Protein AF-A0A7C2AZR6-F1 (afdb_monomer)

Nearest PDB structures (foldseek):
  7fby-assembly1_A  TM=7.002E-01  e=3.614E-04  Pyrococcus horikoshii OT3
  2dbb-assembly1_B  TM=7.006E-01  e=4.368E-04  Pyrococcus horikoshii OT3
  2zbc-assembly1_C-2  TM=7.264E-01  e=8.751E-04  Sulfurisphaera tokodaii str. 7
  4un1-assembly2_C  TM=6.306E-01  e=8.503E-03  Desulfovibrio desulfuricans
  4rbt-assembly2_C  TM=4.316E-01  e=1.878E-01  Salmonella enterica subsp. enterica serovar Typhimurium str. LT2

pLDDT: mean 79.09, std 17.34, range [33.78, 96.88]

Foldseek 3Di:
DDPVVVVPPDDDPFDKDKFKKFWAFDPPCLVVLVVVLVPDPQFDDWDADDDPTGIITIGIATPPVCRVVRVLVSLLVSLVRHGTQWMDTPSDPDTDRNVVSVVVVVVVVVVVVVVPPD

Structure (mmCIF, N/CA/C/O backbone):
data_AF-A0A7C2AZR6-F1
#
_entry.id   AF-A0A7C2AZR6-F1
#
loop_
_atom_site.group_PDB
_atom_site.id
_atom_site.type_symbol
_atom_site.label_atom_id
_atom_site.label_alt_id
_atom_site.label_comp_id
_atom_site.label_asym_id
_atom_site.label_entity_id
_atom_site.label_seq_id
_atom_site.pdbx_PDB_ins_code
_atom_site.Cartn_x
_atom_site.Cartn_y
_atom_site.Cartn_z
_atom_site.occupancy
_atom_site.B_iso_or_equiv
_atom_site.auth_seq_id
_atom_site.auth_comp_id
_atom_site.auth_asym_id
_atom_site.auth_atom_id
_atom_site.pdbx_PDB_model_num
ATOM 1 N N . MET A 1 1 ? -4.469 -19.325 8.743 1.00 41.66 1 MET A N 1
ATOM 2 C CA . MET A 1 1 ? -5.547 -18.517 9.360 1.00 41.66 1 MET A CA 1
ATOM 3 C C . MET A 1 1 ? -4.968 -17.140 9.664 1.00 41.66 1 MET A C 1
ATOM 5 O O . MET A 1 1 ? -4.109 -17.041 10.533 1.00 41.66 1 MET A O 1
ATOM 9 N N . SER A 1 2 ? -5.316 -16.135 8.857 1.00 48.06 2 SER A N 1
ATOM 10 C CA . SER A 1 2 ? -4.663 -14.815 8.829 1.00 48.06 2 SER A CA 1
ATOM 11 C C . SER A 1 2 ? -4.957 -13.980 10.088 1.00 48.06 2 SER A C 1
ATOM 13 O O . SER A 1 2 ? -6.015 -14.131 10.706 1.00 48.06 2 SER A O 1
ATOM 15 N N . LEU A 1 3 ? -4.028 -13.102 10.482 1.00 49.47 3 LEU A N 1
ATOM 16 C CA . LEU A 1 3 ? -4.177 -12.195 11.628 1.00 49.47 3 LEU A CA 1
ATOM 17 C C . LEU A 1 3 ? -5.422 -11.297 11.486 1.00 49.47 3 LEU A C 1
ATOM 19 O O . LEU A 1 3 ? -6.113 -11.068 12.478 1.00 49.47 3 LEU A O 1
ATOM 23 N N . PHE A 1 4 ? -5.768 -10.900 10.252 1.00 51.44 4 PHE A N 1
ATOM 24 C CA . PHE A 1 4 ? -7.011 -10.190 9.934 1.00 51.44 4 PHE A CA 1
ATOM 25 C C . PHE A 1 4 ? -8.209 -11.000 10.431 1.00 51.44 4 PHE A C 1
ATOM 27 O O . PHE A 1 4 ? -8.944 -10.544 11.297 1.00 51.44 4 PHE A O 1
ATOM 34 N N . SER A 1 5 ? -8.343 -12.263 10.016 1.00 51.69 5 SER A N 1
ATOM 35 C CA . SER A 1 5 ? -9.469 -13.122 10.424 1.00 51.69 5 SER A CA 1
ATOM 36 C C . SER A 1 5 ? -9.612 -13.319 11.945 1.00 51.69 5 SER A C 1
ATOM 38 O O . SER A 1 5 ? -10.720 -13.552 12.433 1.00 51.69 5 SER A O 1
ATOM 40 N N . LYS A 1 6 ? -8.519 -13.193 12.715 1.00 56.19 6 LYS A N 1
ATOM 41 C CA . LYS A 1 6 ? -8.549 -13.243 14.187 1.00 56.19 6 LYS A CA 1
ATOM 42 C C . LYS A 1 6 ? -9.067 -11.945 14.813 1.00 56.19 6 LYS A C 1
ATOM 44 O O . LYS A 1 6 ? -9.772 -12.024 15.814 1.00 56.19 6 LYS A O 1
ATOM 49 N N . LEU A 1 7 ? -8.782 -10.784 14.220 1.00 54.59 7 LEU A N 1
ATOM 50 C CA . LEU A 1 7 ? -9.263 -9.483 14.707 1.00 54.59 7 LEU A CA 1
ATOM 51 C C . LEU A 1 7 ? -10.791 -9.324 14.573 1.00 54.59 7 LEU A C 1
ATOM 53 O O . LEU A 1 7 ? -11.400 -8.592 15.352 1.00 54.59 7 LEU A O 1
ATOM 57 N N . PHE A 1 8 ? -11.427 -10.046 13.642 1.00 53.34 8 PHE A N 1
ATOM 58 C CA . PHE A 1 8 ? -12.861 -9.907 13.336 1.00 53.34 8 PHE A CA 1
ATOM 59 C C . PHE A 1 8 ? -13.776 -10.974 13.960 1.00 53.34 8 PHE A C 1
ATOM 61 O O . PHE A 1 8 ? -14.997 -10.896 13.808 1.00 53.34 8 PHE A O 1
ATOM 68 N N . LYS A 1 9 ? -13.242 -11.966 14.688 1.00 44.81 9 LYS A N 1
ATOM 69 C CA . LYS A 1 9 ? -14.072 -12.988 15.349 1.00 44.81 9 LYS A CA 1
ATOM 70 C C . LYS A 1 9 ? -14.661 -12.445 16.660 1.00 44.81 9 LYS A C 1
ATOM 72 O O . LYS A 1 9 ? -13.995 -12.433 17.688 1.00 44.81 9 LYS A O 1
ATOM 77 N N . GLY A 1 10 ? -15.935 -12.041 16.630 1.00 50.03 10 GLY A N 1
ATOM 78 C CA . GLY A 1 10 ? -16.775 -11.932 17.835 1.00 50.03 10 GLY A CA 1
ATOM 79 C C . GLY A 1 10 ? -17.156 -10.532 18.334 1.00 50.03 10 GLY A C 1
ATOM 80 O O . GLY A 1 10 ? -17.758 -10.436 19.401 1.00 50.03 10 GLY A O 1
ATOM 81 N N . LYS A 1 11 ? -16.873 -9.442 17.609 1.00 49.59 11 LYS A N 1
ATOM 82 C CA . LYS A 1 11 ? -17.310 -8.089 18.016 1.00 49.59 11 LYS A CA 1
ATOM 83 C C . LYS A 1 11 ? -18.559 -7.626 17.252 1.00 49.59 11 LYS A C 1
ATOM 85 O O . LYS A 1 11 ? -18.682 -7.871 16.054 1.00 49.59 11 LYS A O 1
ATOM 90 N N . LYS A 1 12 ? -19.471 -6.942 17.972 1.00 53.56 12 LYS A N 1
ATOM 91 C CA . LYS A 1 12 ? -20.572 -6.095 17.449 1.00 53.56 12 LYS A CA 1
ATOM 92 C C . LYS A 1 12 ? -20.168 -5.477 16.112 1.00 53.56 12 LYS A C 1
ATOM 94 O O . LYS A 1 12 ? -19.058 -4.959 16.074 1.00 53.56 12 LYS A O 1
ATOM 99 N N . ARG A 1 13 ? -21.056 -5.506 15.095 1.00 55.09 13 ARG A N 1
ATOM 100 C CA . ARG A 1 13 ? -20.866 -4.947 13.732 1.00 55.09 13 ARG A CA 1
ATOM 101 C C . ARG A 1 13 ? -19.770 -3.881 13.728 1.00 55.09 13 ARG A C 1
ATOM 103 O O . ARG A 1 13 ? -20.038 -2.720 14.041 1.00 55.09 13 ARG A O 1
ATOM 110 N N . LEU A 1 14 ? -18.538 -4.316 13.457 1.00 64.19 14 LEU A N 1
ATOM 111 C CA . LEU A 1 14 ? -17.398 -3.420 13.414 1.00 64.19 14 LEU A CA 1
ATOM 112 C C . LEU A 1 14 ? -17.698 -2.461 12.268 1.00 64.19 14 LEU A C 1
ATOM 114 O O . LEU A 1 14 ? -17.965 -2.907 11.151 1.00 64.19 14 LEU A O 1
ATOM 118 N N . LYS A 1 15 ? -17.753 -1.159 12.547 1.00 79.19 15 LYS A N 1
ATOM 119 C CA . LYS A 1 15 ? -17.873 -0.189 11.463 1.00 79.19 15 LYS A CA 1
ATOM 120 C C . LYS A 1 15 ? -16.570 -0.264 10.674 1.00 79.19 15 LYS A C 1
ATOM 122 O O . LYS A 1 15 ? -15.495 -0.270 11.264 1.00 79.19 15 LYS A O 1
ATOM 127 N N . ILE A 1 16 ? -16.677 -0.385 9.361 1.00 82.25 16 ILE A N 1
ATOM 128 C CA . ILE A 1 16 ? -15.538 -0.456 8.450 1.00 82.25 16 ILE A CA 1
ATOM 129 C C . ILE A 1 16 ? -15.614 0.779 7.565 1.00 82.25 16 ILE A C 1
ATOM 131 O O . ILE A 1 16 ? -16.707 1.177 7.153 1.00 82.25 16 ILE A O 1
ATOM 135 N N . LYS A 1 17 ? -14.463 1.382 7.282 1.00 84.50 17 LYS A N 1
ATOM 136 C CA . LYS A 1 17 ? -14.337 2.446 6.288 1.00 84.50 17 LYS A CA 1
ATOM 137 C C . LYS A 1 17 ? -13.372 1.997 5.199 1.00 84.50 17 LYS A C 1
ATOM 139 O O . LYS A 1 17 ? -12.367 1.348 5.482 1.00 84.50 17 LYS A O 1
ATOM 144 N N . ALA A 1 18 ? -13.711 2.349 3.965 1.00 88.25 18 ALA A N 1
ATOM 145 C CA . ALA A 1 18 ? -12.842 2.175 2.818 1.00 88.25 18 ALA A CA 1
ATOM 146 C C . ALA A 1 18 ? -11.801 3.302 2.785 1.00 88.25 18 ALA A C 1
ATOM 148 O O . ALA A 1 18 ? -12.169 4.480 2.817 1.00 88.25 18 ALA A O 1
ATOM 149 N N . PHE A 1 19 ? -10.525 2.940 2.706 1.00 90.31 19 PHE A N 1
ATOM 150 C CA . PHE A 1 19 ? -9.409 3.871 2.574 1.00 90.31 19 PHE A CA 1
ATOM 151 C C . PHE A 1 19 ? -8.732 3.683 1.210 1.00 90.31 19 PHE A C 1
ATOM 153 O O . PHE A 1 19 ? -8.418 2.544 0.851 1.00 90.31 19 PHE A O 1
ATOM 160 N N . PRO A 1 20 ?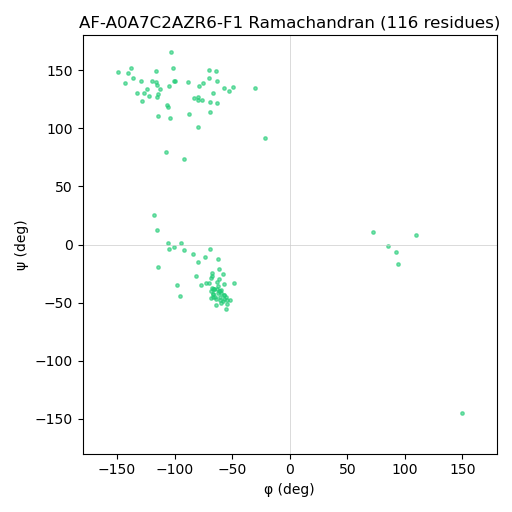 -8.522 4.762 0.436 1.00 92.62 20 PRO A N 1
ATOM 161 C CA . PRO A 1 20 ? -7.793 4.695 -0.820 1.00 92.62 20 PRO A CA 1
ATOM 162 C C . PRO A 1 20 ? -6.275 4.654 -0.579 1.00 92.62 20 PRO A C 1
ATOM 164 O O . PRO A 1 20 ? -5.732 5.424 0.223 1.00 92.62 20 PRO A O 1
ATOM 167 N N . ILE A 1 21 ? -5.582 3.781 -1.309 1.00 93.75 21 ILE A N 1
ATOM 168 C CA . ILE A 1 21 ? -4.117 3.689 -1.335 1.00 93.75 21 ILE A CA 1
ATOM 169 C C . ILE A 1 21 ? -3.650 3.714 -2.789 1.00 93.75 21 ILE A C 1
ATOM 171 O O . ILE A 1 21 ? -4.051 2.863 -3.577 1.00 93.75 21 ILE A O 1
ATOM 175 N N . LEU A 1 22 ? -2.788 4.663 -3.143 1.00 95.00 22 LEU A N 1
ATOM 176 C CA . LEU A 1 22 ? -2.126 4.721 -4.442 1.00 95.00 22 LEU A CA 1
ATOM 177 C C . LEU A 1 22 ? -0.823 3.924 -4.416 1.00 95.00 22 LEU A C 1
ATOM 179 O O . LEU A 1 22 ? -0.069 3.965 -3.438 1.00 95.00 22 LEU A O 1
ATOM 183 N N . ILE A 1 23 ? -0.562 3.212 -5.509 1.00 95.38 23 ILE A N 1
ATOM 184 C CA . ILE A 1 23 ? 0.624 2.375 -5.675 1.00 95.38 23 ILE A CA 1
ATOM 185 C C . ILE A 1 23 ? 1.337 2.745 -6.957 1.00 95.38 23 ILE A C 1
ATOM 187 O O . ILE A 1 23 ? 0.737 2.809 -8.034 1.00 95.38 23 ILE A O 1
ATOM 191 N N . LYS A 1 24 ? 2.643 2.956 -6.816 1.00 96.06 24 LYS A N 1
ATOM 192 C CA . LYS A 1 24 ? 3.581 2.953 -7.924 1.00 96.06 24 LYS A CA 1
ATOM 193 C C . LYS A 1 24 ? 4.363 1.655 -7.888 1.00 96.06 24 LYS A C 1
ATOM 195 O O . LYS A 1 24 ? 4.821 1.213 -6.831 1.00 96.06 24 LYS A O 1
ATOM 200 N N . THR A 1 25 ? 4.533 1.068 -9.052 1.00 96.81 25 THR A N 1
ATOM 201 C CA . THR A 1 25 ? 5.316 -0.131 -9.280 1.00 96.81 25 THR A CA 1
ATOM 202 C C . THR A 1 25 ? 6.660 0.196 -9.913 1.00 96.81 25 THR A C 1
ATOM 204 O O . THR A 1 25 ? 6.944 1.316 -10.346 1.00 96.81 25 THR A O 1
ATOM 207 N N . ILE A 1 26 ? 7.549 -0.782 -9.881 1.00 95.56 26 ILE A N 1
ATOM 208 C CA . ILE A 1 26 ? 8.747 -0.823 -10.702 1.00 95.56 26 ILE A CA 1
ATOM 209 C C . ILE A 1 26 ? 8.286 -1.206 -12.118 1.00 95.56 26 ILE A C 1
ATOM 211 O O . ILE A 1 26 ? 7.440 -2.098 -12.233 1.00 95.56 26 ILE A O 1
ATOM 215 N N . PRO A 1 27 ? 8.829 -0.593 -13.185 1.00 94.38 27 PRO A N 1
ATOM 216 C CA . PRO A 1 27 ? 8.452 -0.947 -14.551 1.00 94.38 27 PRO A CA 1
ATOM 217 C C . PRO A 1 27 ? 8.496 -2.461 -14.794 1.00 94.38 27 PRO A C 1
ATOM 219 O O . PRO A 1 27 ? 9.459 -3.120 -14.389 1.00 94.38 27 PRO A O 1
ATOM 222 N N . HIS A 1 28 ? 7.471 -2.994 -15.463 1.00 95.62 28 HIS A N 1
ATOM 223 C CA . HIS A 1 28 ? 7.310 -4.420 -15.795 1.00 95.62 28 HIS A CA 1
ATOM 224 C C . HIS A 1 28 ? 6.968 -5.347 -14.617 1.00 95.62 28 HIS A C 1
ATOM 226 O O . HIS A 1 28 ? 7.007 -6.571 -14.767 1.00 95.62 28 HIS A O 1
ATOM 232 N N . SER A 1 29 ? 6.633 -4.803 -13.444 1.00 96.88 29 SER A N 1
ATOM 233 C CA . SER A 1 29 ? 6.185 -5.593 -12.286 1.00 96.88 29 SER A CA 1
ATOM 234 C C . SER A 1 29 ? 4.682 -5.497 -12.009 1.00 96.88 29 SER A C 1
ATOM 236 O O . SER A 1 29 ? 4.191 -6.145 -11.086 1.00 96.88 29 SER A O 1
ATOM 238 N N . GLU A 1 30 ? 3.937 -4.753 -12.828 1.00 96.12 30 GLU A N 1
ATOM 239 C CA . GLU A 1 30 ? 2.525 -4.405 -12.643 1.00 96.12 30 GLU A CA 1
ATOM 240 C C . GLU A 1 30 ? 1.659 -5.653 -12.452 1.00 96.12 30 GLU A C 1
ATOM 242 O O . GLU A 1 30 ? 0.872 -5.734 -11.511 1.00 96.12 30 GLU A O 1
ATOM 247 N N . TRP A 1 31 ? 1.841 -6.659 -13.312 1.00 95.56 31 TRP A N 1
ATOM 248 C CA . TRP A 1 31 ? 1.056 -7.894 -13.263 1.00 95.56 31 TRP A CA 1
ATO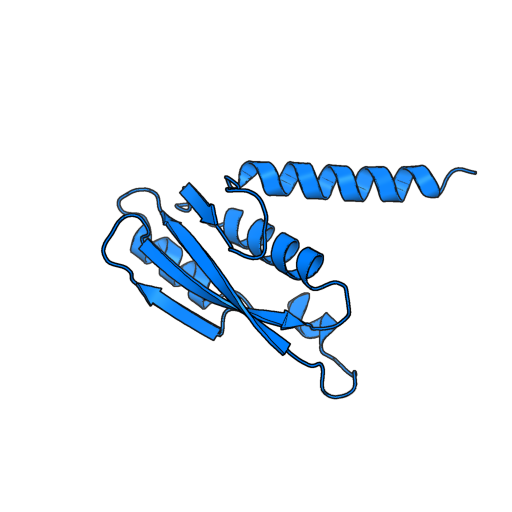M 249 C C . TRP A 1 31 ? 1.341 -8.724 -12.006 1.00 95.56 31 TRP A C 1
ATOM 25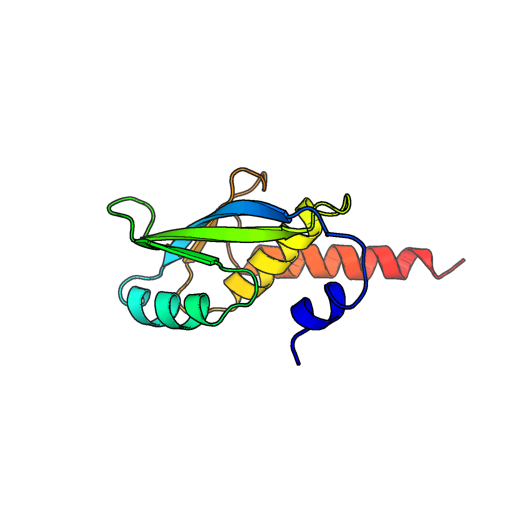1 O O . TRP A 1 31 ? 0.414 -9.222 -11.367 1.00 95.56 31 TRP A O 1
ATOM 261 N N . TYR A 1 32 ? 2.616 -8.838 -11.621 1.00 96.62 32 TYR A N 1
ATOM 262 C CA . TYR A 1 32 ? 3.007 -9.542 -10.398 1.00 96.62 32 TYR A CA 1
ATOM 263 C C . TYR A 1 32 ? 2.445 -8.834 -9.160 1.00 96.62 32 TYR A C 1
ATOM 265 O O . TYR A 1 32 ? 1.826 -9.469 -8.310 1.00 96.62 32 TYR A O 1
ATOM 273 N N . VAL A 1 33 ? 2.596 -7.509 -9.095 1.00 96.75 33 VAL A N 1
ATOM 274 C CA . VAL A 1 33 ? 2.074 -6.690 -7.998 1.00 96.75 33 VAL A CA 1
ATOM 275 C C . VAL A 1 33 ? 0.550 -6.802 -7.910 1.00 96.75 33 VAL A C 1
ATOM 277 O O . VAL A 1 33 ? 0.029 -7.023 -6.820 1.00 96.75 33 VAL A O 1
ATOM 280 N N . TRP A 1 34 ? -0.167 -6.719 -9.035 1.00 96.12 34 TRP A N 1
ATOM 281 C CA . TRP A 1 34 ? -1.619 -6.915 -9.077 1.00 96.12 34 TRP A CA 1
ATOM 282 C C . TRP A 1 34 ? -2.019 -8.259 -8.465 1.00 96.12 34 TRP A C 1
ATOM 284 O O . TRP A 1 34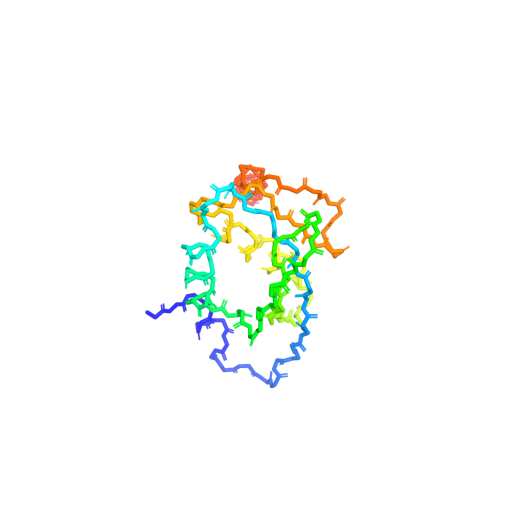 ? -2.870 -8.305 -7.577 1.00 96.12 34 TRP A O 1
ATOM 294 N N . HIS A 1 35 ? -1.385 -9.345 -8.915 1.00 95.50 35 HIS A N 1
ATOM 295 C CA . HIS A 1 35 ? -1.677 -10.693 -8.437 1.00 95.50 35 HIS A CA 1
ATOM 296 C C . HIS A 1 35 ? -1.486 -10.810 -6.918 1.00 95.50 35 HIS A C 1
ATOM 298 O O . HIS A 1 35 ? -2.396 -11.250 -6.217 1.00 95.50 35 HIS A O 1
ATOM 304 N N . GLU A 1 36 ? -0.356 -10.340 -6.388 1.00 96.31 36 GLU A N 1
ATOM 305 C CA . GLU A 1 36 ? -0.083 -10.384 -4.947 1.00 96.31 36 GLU A CA 1
ATOM 306 C C . GLU A 1 36 ? -1.099 -9.559 -4.140 1.00 96.31 36 GLU A C 1
ATOM 308 O O . GLU A 1 36 ? -1.600 -10.021 -3.114 1.00 96.31 36 GLU A O 1
ATOM 313 N N . ILE A 1 37 ? -1.466 -8.365 -4.618 1.00 94.94 37 ILE A N 1
ATOM 314 C CA . ILE A 1 37 ? -2.432 -7.500 -3.929 1.00 94.94 37 ILE A CA 1
ATOM 315 C C . ILE A 1 37 ? -3.830 -8.127 -3.908 1.00 94.94 37 ILE A C 1
ATOM 317 O O . ILE A 1 37 ? -4.513 -8.034 -2.888 1.00 94.94 37 ILE A O 1
ATOM 321 N N . THR A 1 38 ? -4.266 -8.794 -4.984 1.00 92.56 38 THR A N 1
ATOM 322 C CA . THR A 1 38 ? -5.585 -9.464 -5.002 1.00 92.56 38 THR A CA 1
ATOM 323 C C . THR A 1 38 ? -5.723 -10.563 -3.948 1.00 92.56 38 THR A C 1
ATOM 325 O O . THR A 1 38 ? -6.841 -10.908 -3.572 1.00 92.56 38 THR A O 1
ATOM 328 N N . MET A 1 39 ? -4.604 -11.091 -3.446 1.00 90.94 39 MET A N 1
ATOM 329 C CA . MET A 1 39 ? -4.577 -12.104 -2.390 1.00 90.94 39 MET A CA 1
ATOM 330 C C . MET A 1 39 ? -4.480 -11.513 -0.976 1.00 90.94 39 MET A C 1
ATOM 332 O O . MET A 1 39 ? -4.519 -12.263 0.001 1.00 90.94 39 MET A O 1
ATOM 336 N N . MET A 1 40 ? -4.343 -10.190 -0.832 1.00 90.62 40 MET A N 1
ATOM 337 C CA . MET A 1 40 ? -4.240 -9.544 0.475 1.00 90.62 40 MET A CA 1
ATOM 338 C C . MET A 1 40 ? -5.609 -9.384 1.141 1.00 90.62 40 MET A C 1
ATOM 340 O O . MET A 1 40 ? -6.504 -8.710 0.627 1.00 90.62 40 MET A O 1
ATOM 344 N N . ASP A 1 41 ? -5.735 -9.915 2.358 1.00 87.75 41 ASP A N 1
ATOM 345 C CA . ASP A 1 41 ? -6.894 -9.654 3.211 1.00 87.75 41 ASP A CA 1
ATOM 346 C C . ASP A 1 41 ? -7.075 -8.147 3.445 1.00 87.75 41 ASP A C 1
ATOM 348 O O . ASP A 1 41 ? -6.133 -7.428 3.777 1.00 87.75 41 ASP A O 1
ATOM 352 N N . GLY A 1 42 ? -8.314 -7.675 3.318 1.00 86.12 42 GLY A N 1
ATOM 353 C CA . GLY A 1 42 ? -8.665 -6.271 3.524 1.00 86.12 42 GLY A CA 1
ATOM 354 C C . GLY A 1 42 ? -8.674 -5.436 2.244 1.00 86.12 42 GLY A C 1
ATOM 355 O O . GLY A 1 42 ? -9.328 -4.395 2.243 1.00 86.12 42 GLY A O 1
ATOM 356 N N . VAL A 1 43 ? -8.065 -5.894 1.145 1.00 92.25 43 VAL A N 1
ATOM 357 C CA . VAL A 1 43 ? -8.288 -5.303 -0.185 1.00 92.25 43 VAL A CA 1
ATOM 358 C C . VAL A 1 43 ? -9.638 -5.779 -0.700 1.00 92.25 43 VAL A C 1
ATOM 360 O O . VAL A 1 43 ? -9.879 -6.981 -0.771 1.00 92.25 43 VAL A O 1
ATOM 363 N N . TYR A 1 44 ? -10.528 -4.856 -1.061 1.00 87.44 44 TYR A N 1
ATOM 364 C CA . TYR A 1 44 ? -11.816 -5.236 -1.653 1.00 87.44 44 TYR A CA 1
ATOM 365 C C . TYR A 1 44 ? -11.984 -4.781 -3.101 1.00 87.44 44 TYR A C 1
ATOM 367 O O . TYR A 1 44 ? -12.830 -5.332 -3.793 1.00 87.44 44 TYR A O 1
ATOM 375 N N . ASN A 1 45 ? -11.202 -3.799 -3.562 1.00 92.94 45 ASN A N 1
ATOM 376 C CA . ASN A 1 45 ? -11.159 -3.390 -4.964 1.00 92.94 45 ASN A CA 1
ATOM 377 C C . ASN A 1 45 ? -9.770 -2.868 -5.340 1.00 92.94 45 ASN A C 1
ATOM 379 O O . ASN A 1 45 ? -9.083 -2.253 -4.522 1.00 92.94 45 ASN A O 1
ATOM 383 N N . ILE A 1 46 ? -9.405 -3.082 -6.602 1.00 95.00 46 ILE A N 1
ATOM 384 C CA . ILE A 1 46 ? -8.174 -2.605 -7.232 1.00 95.00 46 ILE A CA 1
ATOM 385 C C . ILE A 1 46 ? -8.571 -1.998 -8.571 1.00 95.00 46 ILE A C 1
ATOM 387 O O . ILE A 1 46 ? -9.276 -2.644 -9.348 1.00 95.00 46 ILE A O 1
ATOM 391 N N . TYR A 1 47 ? -8.112 -0.784 -8.853 1.00 95.00 47 TYR A N 1
ATOM 392 C CA . TYR A 1 47 ? -8.322 -0.148 -10.148 1.00 95.00 47 TYR A CA 1
ATOM 393 C C . TYR A 1 47 ? -6.973 0.219 -10.770 1.00 95.00 47 TYR A C 1
ATOM 395 O O . TYR A 1 47 ? -6.169 0.877 -10.102 1.00 95.00 47 TYR A O 1
ATOM 403 N N . PRO A 1 48 ? -6.711 -0.184 -12.025 1.00 95.50 48 PRO A N 1
ATOM 404 C CA . PRO A 1 48 ? -5.554 0.295 -12.761 1.00 95.50 48 PRO A CA 1
ATOM 405 C C . PRO A 1 48 ? -5.745 1.768 -13.115 1.00 95.50 48 PRO A C 1
ATOM 407 O O . PRO A 1 48 ? -6.854 2.211 -13.423 1.00 95.50 48 PRO A O 1
ATOM 410 N N . LEU A 1 49 ? -4.657 2.524 -13.069 1.00 94.75 49 LEU A N 1
ATOM 411 C CA . LEU A 1 49 ? -4.632 3.940 -13.399 1.00 94.75 49 LEU A CA 1
ATOM 412 C C . LEU A 1 49 ? -3.754 4.179 -14.628 1.00 94.75 49 LEU A C 1
ATOM 414 O O . LEU A 1 49 ? -2.788 3.466 -14.880 1.00 94.75 49 LEU A O 1
ATOM 418 N N . LEU A 1 50 ? -4.109 5.208 -15.397 1.00 88.69 50 LEU A N 1
ATOM 419 C CA . LEU A 1 50 ? -3.272 5.743 -16.465 1.00 8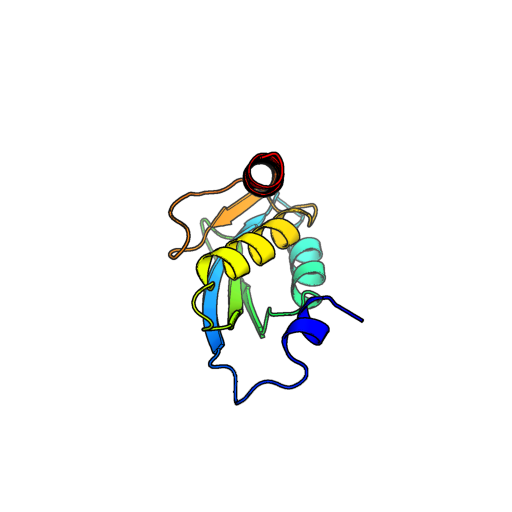8.69 50 LEU A CA 1
ATOM 420 C C . LEU A 1 50 ? -2.660 7.047 -15.954 1.00 88.69 50 LEU A C 1
ATOM 422 O O . LEU A 1 50 ? -3.376 8.035 -15.792 1.00 88.69 50 LEU A O 1
ATOM 426 N N . GLY A 1 51 ? -1.357 7.060 -15.675 1.00 89.44 51 GLY A N 1
ATOM 427 C CA . GLY A 1 51 ? -0.662 8.279 -15.268 1.00 89.44 51 GLY A CA 1
ATOM 428 C C . GLY A 1 51 ? 0.519 8.034 -14.340 1.00 89.44 51 GLY A C 1
ATOM 429 O O . GLY A 1 51 ? 1.252 7.058 -14.476 1.00 89.44 51 GLY A O 1
ATOM 430 N N . GLU A 1 52 ? 0.717 8.968 -13.408 1.00 92.00 52 GLU A N 1
ATOM 431 C CA . GLU A 1 52 ? 1.817 8.912 -12.445 1.00 92.00 52 GLU A CA 1
ATOM 432 C C . GLU A 1 52 ? 1.755 7.646 -11.592 1.00 92.00 52 GLU A C 1
ATOM 434 O O . GLU A 1 52 ? 2.786 7.033 -11.371 1.00 92.00 52 GLU A O 1
ATOM 439 N N . TRP A 1 53 ? 0.563 7.217 -11.182 1.00 95.88 53 TRP A N 1
ATOM 440 C CA . TRP A 1 53 ? 0.327 6.024 -10.368 1.00 95.88 53 TRP A CA 1
ATOM 441 C C . TRP A 1 53 ? -0.165 4.863 -11.228 1.00 95.88 53 TRP A C 1
ATOM 443 O O . TRP A 1 53 ? -0.826 5.092 -12.238 1.00 95.88 53 TRP A O 1
ATOM 453 N N . ASP A 1 54 ? 0.116 3.631 -10.802 1.00 96.69 54 ASP A N 1
ATOM 454 C CA . ASP A 1 54 ? -0.245 2.433 -11.572 1.00 96.69 54 ASP A CA 1
ATOM 455 C C . ASP A 1 54 ? -1.546 1.807 -11.056 1.00 96.69 54 ASP A C 1
ATOM 457 O O . ASP A 1 54 ? -2.363 1.331 -11.845 1.00 96.69 54 ASP A O 1
ATOM 461 N N . PHE A 1 55 ? -1.786 1.862 -9.738 1.00 96.50 55 PHE A N 1
ATOM 462 C CA . PHE A 1 55 ? -3.006 1.338 -9.116 1.00 96.50 55 PHE A CA 1
ATOM 463 C C . PHE A 1 55 ? -3.565 2.256 -8.030 1.00 96.50 55 PHE A C 1
ATOM 465 O O . PHE A 1 55 ? -2.816 2.928 -7.316 1.00 96.50 55 PHE A O 1
ATOM 472 N N . ILE A 1 56 ? -4.884 2.192 -7.840 1.00 95.38 56 ILE A N 1
ATOM 473 C CA . ILE A 1 56 ? -5.556 2.582 -6.597 1.00 95.38 56 ILE A CA 1
ATOM 474 C C . ILE A 1 56 ? -6.220 1.359 -5.962 1.00 95.38 56 ILE A C 1
ATOM 476 O O . ILE A 1 56 ? -6.996 0.644 -6.600 1.00 95.38 56 ILE A O 1
ATOM 480 N N . LEU A 1 57 ? -5.910 1.123 -4.690 1.00 94.94 57 LEU A N 1
ATOM 481 C CA . LEU A 1 57 ? -6.528 0.096 -3.864 1.00 94.94 57 LEU A CA 1
ATOM 482 C C . LEU A 1 57 ? -7.581 0.720 -2.971 1.00 94.94 57 LEU A C 1
ATOM 484 O O . LEU A 1 57 ? -7.349 1.772 -2.376 1.00 94.94 57 LEU A O 1
ATOM 488 N N . MET A 1 58 ? -8.686 0.011 -2.797 1.00 93.44 58 MET A N 1
ATOM 489 C CA . MET A 1 58 ? -9.633 0.300 -1.736 1.00 93.44 58 MET A CA 1
ATOM 490 C C . MET A 1 58 ? -9.491 -0.756 -0.646 1.00 93.44 58 MET A C 1
ATOM 492 O O . MET A 1 58 ? -9.714 -1.948 -0.892 1.00 93.44 58 MET A O 1
ATOM 496 N N . VAL A 1 59 ? -9.120 -0.311 0.555 1.00 92.50 59 VAL A N 1
ATOM 497 C CA . VAL A 1 59 ? -8.879 -1.198 1.696 1.00 92.50 59 VAL A CA 1
ATOM 498 C C . VAL A 1 59 ? -9.878 -0.965 2.816 1.00 92.50 59 VAL A C 1
ATOM 500 O O . VAL A 1 59 ? -10.210 0.167 3.158 1.00 92.50 59 VAL A O 1
ATOM 503 N N . ASN A 1 60 ? -10.369 -2.054 3.389 1.00 91.19 60 ASN A N 1
ATOM 504 C CA . ASN A 1 60 ? -11.306 -2.053 4.498 1.00 91.19 60 ASN A CA 1
ATOM 505 C C . ASN A 1 60 ? -10.549 -1.997 5.823 1.00 91.19 60 ASN A C 1
ATOM 507 O O . ASN A 1 60 ? -9.896 -2.966 6.211 1.00 91.19 60 ASN A O 1
ATOM 511 N N . ILE A 1 61 ? -10.683 -0.879 6.536 1.00 88.69 61 ILE A N 1
ATOM 512 C CA . ILE A 1 61 ? -10.053 -0.669 7.841 1.00 88.69 61 ILE A CA 1
ATOM 513 C C . ILE A 1 61 ? -11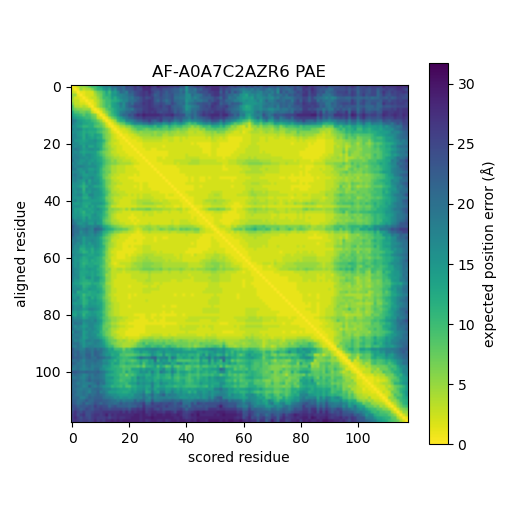.126 -0.590 8.941 1.00 88.69 61 ILE A C 1
ATOM 515 O O . ILE A 1 61 ? -12.134 0.111 8.768 1.00 88.69 61 ILE A O 1
ATOM 519 N N . PRO A 1 62 ? -10.931 -1.298 10.070 1.00 85.12 62 PRO A N 1
ATOM 520 C CA . PRO A 1 62 ? -11.732 -1.139 11.281 1.00 85.12 62 PRO A CA 1
ATOM 521 C C . PRO A 1 62 ? -11.812 0.307 11.764 1.00 85.12 62 PRO A C 1
ATOM 523 O O . PRO A 1 62 ? -10.780 0.950 11.922 1.00 85.12 62 PRO A O 1
ATOM 526 N N . LEU A 1 63 ? -13.019 0.782 12.076 1.00 84.81 63 LEU A N 1
ATOM 527 C CA . LEU A 1 63 ? -13.238 2.023 12.820 1.00 84.81 63 LEU A CA 1
ATOM 528 C C . LEU A 1 63 ? -13.333 1.732 14.322 1.00 84.81 63 LEU A C 1
ATOM 530 O O . LEU A 1 63 ? -14.427 1.694 14.896 1.00 84.81 63 LEU A O 1
ATOM 534 N N . ASP A 1 64 ? -12.194 1.433 14.935 1.00 83.38 64 ASP A N 1
ATOM 535 C CA . ASP A 1 64 ? -12.068 1.095 16.355 1.00 83.38 64 ASP A CA 1
ATOM 536 C C . ASP A 1 64 ? -11.241 2.116 17.159 1.00 83.38 64 ASP A C 1
ATOM 538 O O . ASP A 1 64 ? -10.904 1.843 18.312 1.00 83.38 64 ASP A O 1
ATOM 542 N N . GLY A 1 65 ? -10.945 3.288 16.582 1.00 82.50 65 GLY A N 1
ATOM 543 C CA . GLY A 1 65 ? -10.078 4.311 17.177 1.00 82.50 65 GLY A CA 1
ATOM 544 C C . GLY A 1 65 ? -8.582 4.101 16.913 1.00 82.50 65 GLY A C 1
ATOM 545 O O . GLY A 1 65 ? -7.770 4.928 17.331 1.00 82.50 65 GLY A O 1
ATOM 546 N N . TYR A 1 66 ? -8.208 3.021 16.217 1.00 81.44 66 TYR A N 1
ATOM 547 C CA . TYR A 1 66 ? -6.836 2.715 15.802 1.00 81.44 66 TYR A CA 1
ATOM 548 C C . TYR A 1 66 ? -6.698 2.662 14.272 1.00 81.44 66 TYR A C 1
ATOM 550 O O . TYR A 1 66 ? -5.788 2.024 13.740 1.00 81.44 66 TYR A O 1
ATOM 558 N N . GLU A 1 67 ? -7.568 3.362 13.541 1.00 84.62 67 GLU A N 1
ATOM 559 C CA . GLU A 1 67 ? -7.668 3.338 12.075 1.00 84.62 67 GLU A CA 1
ATOM 560 C C . GLU A 1 67 ? -6.313 3.594 11.410 1.00 84.62 67 GLU A C 1
ATOM 562 O O . GLU A 1 67 ? -5.885 2.856 10.523 1.00 84.62 67 GLU A O 1
ATOM 567 N N . ARG A 1 68 ? -5.606 4.632 11.874 1.00 83.12 68 ARG A N 1
ATOM 568 C CA . ARG A 1 68 ? -4.294 5.008 11.339 1.00 83.12 68 ARG A CA 1
ATOM 569 C C . ARG A 1 68 ? -3.266 3.898 11.561 1.00 83.12 68 ARG A C 1
ATOM 571 O O . ARG A 1 68 ? -2.473 3.640 10.663 1.00 83.12 68 ARG A O 1
ATOM 578 N N . TYR A 1 69 ? -3.295 3.216 12.707 1.00 80.50 69 TYR A N 1
ATOM 579 C CA . TYR A 1 69 ? -2.399 2.091 12.986 1.00 80.50 69 TYR A CA 1
ATOM 580 C C . TYR A 1 69 ? -2.687 0.900 12.065 1.00 80.50 69 TYR A C 1
ATOM 582 O O . TYR A 1 69 ? -1.759 0.353 11.470 1.00 80.50 69 TYR A O 1
ATOM 590 N N . HIS A 1 70 ? -3.961 0.541 11.879 1.00 85.31 70 HIS A N 1
ATOM 591 C CA . HIS A 1 70 ? -4.367 -0.516 10.945 1.00 85.31 70 HIS A CA 1
ATOM 592 C C . HIS A 1 70 ? -3.945 -0.201 9.509 1.00 85.31 70 HIS A C 1
ATOM 594 O O . HIS A 1 70 ? -3.435 -1.078 8.813 1.00 85.31 70 HIS A O 1
ATOM 600 N N . LEU A 1 71 ? -4.101 1.056 9.083 1.00 87.38 71 LEU A N 1
AT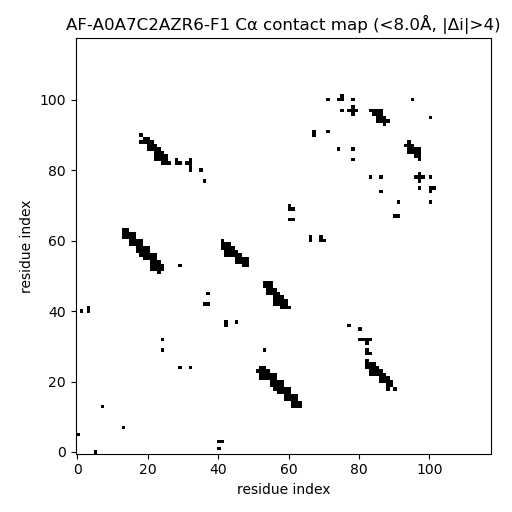OM 601 C CA . LEU A 1 71 ? -3.671 1.512 7.763 1.00 87.38 71 LEU A CA 1
ATOM 602 C C . LEU A 1 71 ? -2.144 1.444 7.614 1.00 87.38 71 LEU A C 1
ATOM 604 O O . LEU A 1 71 ? -1.657 0.897 6.627 1.00 87.38 71 LEU A O 1
ATOM 608 N N . TYR A 1 72 ? -1.382 1.902 8.614 1.00 85.31 72 TYR A N 1
ATOM 609 C CA . TYR A 1 72 ? 0.078 1.743 8.638 1.00 85.31 72 TYR A CA 1
ATOM 610 C C . TYR A 1 72 ? 0.494 0.272 8.544 1.00 85.31 72 TYR A C 1
ATOM 612 O O . TYR A 1 72 ? 1.415 -0.061 7.799 1.00 85.31 72 TYR A O 1
ATOM 620 N N . TYR A 1 73 ? -0.180 -0.610 9.283 1.00 84.75 73 TYR A N 1
ATOM 621 C CA . TYR A 1 73 ? 0.128 -2.037 9.308 1.00 84.75 73 TYR A CA 1
ATOM 622 C C . TYR A 1 73 ? -0.164 -2.695 7.961 1.00 84.75 73 TYR A C 1
ATOM 624 O O . TYR A 1 73 ? 0.651 -3.463 7.451 1.00 84.75 73 TYR A O 1
ATOM 632 N N . PHE A 1 74 ? -1.289 -2.338 7.343 1.00 90.19 74 PHE A N 1
ATOM 633 C CA . PHE A 1 74 ? -1.618 -2.768 5.992 1.00 90.19 74 PHE A CA 1
ATOM 634 C C . PHE A 1 74 ? -0.550 -2.305 4.987 1.00 90.19 74 PHE A C 1
ATOM 636 O O . PHE A 1 74 ? -0.005 -3.122 4.244 1.00 90.19 74 PHE A O 1
ATOM 643 N N . CYS A 1 75 ? -0.185 -1.018 5.002 1.00 89.12 75 CYS A N 1
ATOM 644 C CA . CYS A 1 75 ? 0.833 -0.469 4.106 1.00 89.12 75 CYS A CA 1
ATOM 645 C C . CYS A 1 75 ? 2.226 -1.085 4.325 1.00 89.12 75 CYS A C 1
ATOM 647 O O . CYS A 1 75 ? 2.975 -1.251 3.364 1.00 89.12 75 CYS A O 1
ATOM 649 N N . TYR A 1 76 ? 2.571 -1.479 5.555 1.00 86.31 76 TYR A N 1
ATOM 650 C CA . TYR A 1 76 ? 3.803 -2.223 5.832 1.00 86.31 76 TYR A CA 1
ATOM 651 C C . TYR A 1 76 ? 3.850 -3.563 5.096 1.00 86.31 76 TYR A C 1
ATOM 653 O O . TYR A 1 76 ? 4.862 -3.874 4.467 1.00 86.31 76 TYR A O 1
ATOM 661 N N . TRP A 1 77 ? 2.768 -4.344 5.152 1.00 88.69 77 TRP A N 1
ATOM 662 C CA . TRP A 1 77 ? 2.682 -5.622 4.440 1.00 88.69 77 TRP A CA 1
ATOM 663 C C . TRP A 1 77 ? 2.632 -5.438 2.933 1.00 88.69 77 TRP A C 1
ATOM 665 O O . TRP A 1 77 ? 3.323 -6.158 2.216 1.00 88.69 77 TRP A O 1
ATOM 675 N N . LEU A 1 78 ? 1.893 -4.433 2.466 1.00 92.12 78 LEU A N 1
ATOM 676 C CA . LEU A 1 78 ? 1.872 -4.047 1.062 1.00 92.12 78 LEU A CA 1
ATOM 677 C C . LEU A 1 78 ? 3.298 -3.757 0.569 1.00 92.12 78 LEU A C 1
ATOM 679 O O . LEU A 1 78 ? 3.730 -4.308 -0.436 1.00 92.12 78 LEU A O 1
ATOM 683 N N . GLY A 1 79 ? 4.090 -3.009 1.342 1.00 89.88 79 GLY A N 1
ATOM 684 C CA . GLY A 1 79 ? 5.491 -2.719 1.030 1.00 89.88 79 GLY A CA 1
ATOM 685 C C . GLY A 1 79 ? 6.420 -3.942 0.974 1.00 89.88 79 GLY A C 1
ATOM 686 O O . GLY A 1 79 ? 7.549 -3.830 0.498 1.00 89.88 79 GLY A O 1
ATOM 687 N N . LYS A 1 80 ? 5.996 -5.124 1.434 1.00 89.12 80 LYS A N 1
ATOM 688 C CA . LYS A 1 80 ? 6.783 -6.361 1.284 1.00 89.12 80 LYS A CA 1
ATOM 689 C C . LYS A 1 80 ? 6.655 -6.991 -0.103 1.00 89.12 80 LYS A C 1
ATOM 691 O O . LYS A 1 80 ? 7.485 -7.837 -0.438 1.00 89.12 80 LYS A O 1
ATOM 696 N N . ILE A 1 81 ? 5.663 -6.591 -0.898 1.00 93.50 81 ILE A N 1
ATOM 697 C CA . ILE A 1 81 ? 5.475 -7.093 -2.259 1.00 93.50 81 ILE A CA 1
ATOM 698 C C . ILE A 1 81 ? 6.606 -6.568 -3.146 1.00 93.50 81 ILE A C 1
ATOM 700 O O . ILE A 1 81 ? 6.820 -5.360 -3.280 1.00 93.50 81 ILE A O 1
ATOM 704 N N . LYS A 1 82 ? 7.349 -7.491 -3.766 1.00 93.31 82 LYS A N 1
ATOM 705 C CA . LYS A 1 82 ? 8.401 -7.131 -4.724 1.00 93.31 82 LYS A CA 1
ATOM 706 C C . LYS A 1 82 ? 7.776 -6.413 -5.921 1.00 93.31 82 LYS A C 1
ATOM 708 O O . LYS A 1 82 ? 6.716 -6.793 -6.392 1.00 93.31 82 LYS A O 1
ATOM 713 N N . GLY A 1 83 ? 8.439 -5.382 -6.429 1.00 94.69 83 GLY A N 1
ATOM 714 C CA . GLY A 1 83 ? 7.900 -4.601 -7.543 1.00 94.69 83 GLY A CA 1
ATOM 715 C C . GLY A 1 83 ? 7.088 -3.379 -7.123 1.00 94.69 83 GLY A C 1
ATOM 716 O O . GLY A 1 83 ? 6.786 -2.562 -7.975 1.00 94.69 83 GLY A O 1
ATOM 717 N N . ILE A 1 84 ? 6.797 -3.162 -5.838 1.00 94.94 84 ILE A N 1
ATOM 718 C CA . ILE A 1 84 ? 6.258 -1.869 -5.389 1.00 94.94 84 ILE A CA 1
ATOM 719 C C . ILE A 1 84 ? 7.406 -0.876 -5.180 1.00 94.94 84 ILE A C 1
ATOM 721 O O . ILE A 1 84 ? 8.351 -1.154 -4.440 1.00 94.94 84 ILE A O 1
ATOM 725 N N . SER A 1 85 ? 7.319 0.289 -5.825 1.00 93.38 85 SER A N 1
ATOM 726 C CA . SER A 1 85 ? 8.276 1.391 -5.672 1.00 93.38 85 SER A CA 1
ATOM 727 C C . SER A 1 85 ? 7.797 2.418 -4.643 1.00 93.38 85 SER A C 1
ATOM 729 O O . SER A 1 85 ? 8.571 2.796 -3.761 1.00 93.38 85 SER A O 1
ATOM 731 N N . TYR A 1 86 ? 6.517 2.807 -4.687 1.00 91.62 86 TYR A N 1
ATOM 732 C CA . TYR A 1 86 ? 5.927 3.764 -3.746 1.00 91.62 86 TYR A CA 1
ATOM 733 C C . TYR A 1 86 ? 4.512 3.387 -3.320 1.00 91.62 86 TYR A C 1
ATOM 735 O O . TYR A 1 86 ? 3.726 2.851 -4.102 1.00 91.62 86 TYR A O 1
ATOM 743 N N . ILE A 1 87 ? 4.191 3.734 -2.073 1.00 92.50 87 ILE A N 1
ATOM 744 C CA . ILE A 1 87 ? 2.854 3.637 -1.488 1.00 92.50 87 ILE A CA 1
ATOM 745 C C . ILE A 1 87 ? 2.469 5.023 -0.977 1.00 92.50 87 ILE A C 1
ATOM 747 O O . ILE A 1 87 ? 3.255 5.686 -0.292 1.00 92.50 87 ILE A O 1
ATOM 751 N N . TYR A 1 88 ? 1.248 5.442 -1.284 1.00 89.69 88 TYR A N 1
ATOM 752 C CA . TYR A 1 88 ? 0.679 6.691 -0.797 1.00 89.69 88 TYR A CA 1
ATOM 753 C C . TYR A 1 88 ? -0.760 6.496 -0.332 1.00 89.69 88 TYR A C 1
ATOM 755 O O . TYR A 1 88 ? -1.525 5.753 -0.938 1.00 89.69 88 TYR A O 1
ATOM 763 N N . SER A 1 89 ? -1.156 7.192 0.728 1.00 87.12 89 SER A N 1
ATOM 764 C CA . SER A 1 89 ? -2.550 7.282 1.158 1.00 87.12 89 SER A CA 1
ATOM 765 C C . SER A 1 89 ? -2.809 8.685 1.684 1.00 87.12 89 SER A C 1
ATOM 767 O O . SER A 1 89 ? -1.970 9.220 2.398 1.00 87.12 89 SER A O 1
ATOM 769 N N . LEU A 1 90 ? -3.966 9.273 1.367 1.00 79.69 90 LEU A N 1
ATOM 770 C CA . LEU A 1 90 ? -4.330 10.623 1.825 1.00 79.69 90 LEU A CA 1
ATOM 771 C C . LEU A 1 90 ? -4.410 10.723 3.357 1.00 79.69 90 LEU A C 1
ATOM 773 O O . LEU A 1 90 ? -4.159 11.778 3.933 1.00 79.69 90 LEU A O 1
ATOM 777 N N . ASP A 1 91 ? -4.748 9.618 4.021 1.00 79.94 91 ASP A N 1
ATOM 778 C CA . ASP A 1 91 ? -4.885 9.543 5.477 1.00 79.94 91 ASP A CA 1
ATOM 779 C C . ASP A 1 91 ? -3.534 9.303 6.196 1.00 79.94 91 ASP A C 1
ATOM 781 O O . ASP A 1 91 ? -3.439 9.404 7.433 1.00 79.94 91 ASP A O 1
ATOM 785 N N . LEU A 1 92 ? -2.468 9.037 5.427 1.00 76.75 92 LEU A N 1
ATOM 786 C CA . LEU A 1 92 ? -1.090 8.932 5.900 1.00 76.75 92 LEU A CA 1
ATOM 787 C C . LEU A 1 92 ? -0.295 10.174 5.453 1.00 76.75 92 LEU A C 1
ATOM 789 O O . LEU A 1 92 ? -0.159 10.422 4.260 1.00 76.75 92 LEU A O 1
ATOM 793 N N . PRO A 1 93 ? 0.264 10.965 6.385 1.00 61.69 93 PRO A N 1
ATOM 794 C CA . PRO A 1 93 ? 0.838 12.277 6.076 1.00 61.69 93 PRO A CA 1
ATOM 795 C C . PRO A 1 93 ? 2.129 12.233 5.241 1.00 61.69 93 PRO A C 1
ATOM 797 O O . PRO A 1 93 ? 2.644 13.285 4.875 1.00 61.69 93 PRO A O 1
ATOM 800 N N . GLU A 1 94 ? 2.666 11.050 4.931 1.00 67.75 94 GLU A N 1
ATOM 801 C CA . GLU A 1 94 ? 3.936 10.902 4.228 1.00 67.75 94 GLU A CA 1
ATOM 802 C C . GLU A 1 94 ? 3.830 9.964 3.025 1.00 67.75 94 GLU A C 1
ATOM 804 O O . GLU A 1 94 ? 3.207 8.902 3.084 1.00 67.75 94 GLU A O 1
ATOM 809 N N . LEU A 1 95 ? 4.524 10.335 1.944 1.00 63.69 95 LEU A N 1
ATOM 810 C CA . LEU A 1 95 ? 4.899 9.398 0.895 1.00 63.69 95 LEU A CA 1
ATOM 811 C C . LEU A 1 95 ? 5.959 8.453 1.464 1.00 63.69 95 LEU A C 1
ATOM 813 O O . LEU A 1 95 ? 7.072 8.868 1.811 1.00 63.69 95 LEU A O 1
ATOM 817 N N . LEU A 1 96 ? 5.610 7.178 1.579 1.00 65.06 96 LEU A N 1
ATOM 818 C CA . LEU A 1 96 ? 6.435 6.216 2.290 1.00 65.06 96 LEU A CA 1
ATOM 819 C C . LEU A 1 96 ? 6.968 5.182 1.297 1.00 65.06 96 LEU A C 1
ATOM 821 O O . LEU A 1 96 ? 6.200 4.353 0.802 1.00 65.06 96 LEU A O 1
ATOM 825 N N . PRO A 1 97 ? 8.283 5.181 1.003 1.00 65.56 97 PRO A N 1
ATOM 826 C CA . PRO A 1 97 ? 8.875 4.023 0.368 1.00 65.56 97 PRO A CA 1
ATOM 827 C C . PRO A 1 97 ? 8.767 2.831 1.339 1.00 65.56 97 PRO A C 1
ATOM 829 O O . PRO A 1 97 ? 8.825 3.026 2.564 1.00 65.56 97 PRO A O 1
ATOM 832 N N . PRO A 1 98 ? 8.640 1.594 0.833 1.00 65.50 98 PRO A N 1
ATOM 833 C CA . PRO A 1 98 ? 8.411 0.406 1.654 1.00 65.50 98 PRO A CA 1
ATOM 834 C C . PRO A 1 98 ? 9.329 0.241 2.878 1.00 65.50 98 PRO A C 1
ATOM 836 O O . PRO A 1 98 ? 8.909 -0.241 3.931 1.00 65.50 98 PRO A O 1
ATOM 839 N N . GLN A 1 99 ? 10.586 0.680 2.776 1.00 67.56 99 GLN A N 1
ATOM 840 C CA . GLN A 1 99 ? 11.585 0.555 3.838 1.00 67.56 99 GLN A CA 1
ATOM 841 C C . GLN A 1 99 ? 11.271 1.425 5.068 1.00 67.56 99 GLN A C 1
ATOM 843 O O . GLN A 1 99 ? 11.654 1.059 6.181 1.00 67.56 99 GLN A O 1
ATOM 848 N N . LYS A 1 100 ? 10.557 2.550 4.909 1.00 66.75 100 LYS A N 1
ATOM 849 C CA . LYS A 1 100 ? 10.223 3.438 6.036 1.00 66.75 100 LYS A CA 1
ATOM 850 C C . LYS A 1 100 ? 9.204 2.819 6.991 1.00 66.75 100 LYS A C 1
ATOM 852 O O . LYS A 1 100 ? 9.320 3.022 8.197 1.00 66.75 100 LYS A O 1
ATOM 857 N N . PHE A 1 101 ? 8.271 2.008 6.490 1.00 66.62 101 PHE A N 1
ATOM 858 C CA . PHE A 1 101 ? 7.287 1.337 7.344 1.00 66.62 101 PHE A CA 1
ATOM 859 C C . PHE A 1 101 ? 7.958 0.416 8.369 1.00 66.62 101 PHE A C 1
ATOM 861 O O . PHE A 1 101 ? 7.581 0.402 9.536 1.00 66.62 101 PHE A O 1
ATOM 868 N N . ALA A 1 102 ? 9.007 -0.307 7.964 1.00 65.81 102 ALA A N 1
ATOM 869 C CA . ALA A 1 102 ? 9.744 -1.190 8.867 1.00 65.81 102 ALA A CA 1
ATOM 870 C C . ALA A 1 102 ? 10.417 -0.431 10.024 1.00 65.81 102 ALA A C 1
ATOM 872 O O . ALA A 1 102 ? 10.482 -0.943 11.141 1.00 65.81 102 ALA A O 1
ATOM 873 N N . LYS A 1 103 ? 10.909 0.788 9.766 1.00 65.75 103 LYS A N 1
ATOM 874 C CA . LYS A 1 103 ? 11.503 1.647 10.796 1.00 65.75 103 LYS A CA 1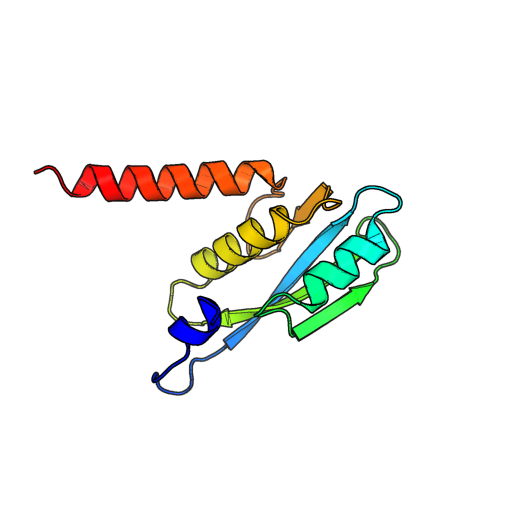
ATOM 875 C C . LYS A 1 103 ? 10.444 2.127 11.792 1.00 65.75 103 LYS A C 1
ATOM 877 O O . LYS A 1 103 ? 10.656 1.987 12.990 1.00 65.75 103 LYS A O 1
ATOM 882 N N . PHE A 1 104 ? 9.294 2.587 11.297 1.00 67.69 104 PHE A N 1
ATOM 883 C CA . PHE A 1 104 ? 8.171 3.022 12.132 1.00 67.69 104 PHE A CA 1
ATOM 884 C C . PHE A 1 104 ? 7.692 1.920 13.092 1.00 67.69 104 PHE A C 1
ATOM 886 O O . PHE A 1 104 ? 7.563 2.155 14.290 1.00 67.69 104 PHE A O 1
ATOM 893 N N . PHE A 1 105 ? 7.503 0.689 12.601 1.00 66.00 105 PHE A N 1
ATOM 894 C CA . PHE A 1 105 ? 7.083 -0.422 13.465 1.00 66.00 105 PHE A CA 1
ATOM 895 C C . PHE A 1 105 ? 8.138 -0.802 14.507 1.00 66.00 105 PHE A C 1
ATOM 897 O O . PHE A 1 105 ? 7.779 -1.036 15.657 1.00 66.00 105 PHE A O 1
ATOM 904 N N . ARG A 1 106 ? 9.432 -0.777 14.157 1.00 64.81 106 ARG A N 1
ATOM 905 C CA . ARG A 1 106 ? 10.514 -0.976 15.137 1.00 64.81 106 ARG A CA 1
ATOM 906 C C . ARG A 1 106 ? 10.521 0.096 16.228 1.00 64.81 106 ARG A C 1
ATOM 908 O O . ARG A 1 106 ? 10.771 -0.221 17.383 1.00 64.81 106 ARG A O 1
ATOM 915 N N . GLU A 1 107 ? 10.267 1.354 15.881 1.00 66.19 107 GLU A N 1
ATOM 916 C CA . GLU A 1 107 ? 10.191 2.454 16.853 1.00 66.19 107 GLU A CA 1
ATOM 917 C C . GLU A 1 107 ? 8.989 2.299 17.796 1.00 66.19 107 GLU A C 1
ATOM 919 O O . GLU A 1 107 ? 9.120 2.518 19.003 1.00 66.19 107 GLU A O 1
ATOM 924 N N . ILE A 1 108 ? 7.847 1.831 17.285 1.00 64.88 108 ILE A N 1
ATOM 925 C CA . ILE A 1 108 ? 6.693 1.483 18.122 1.00 64.88 108 ILE A CA 1
ATOM 926 C C . ILE A 1 108 ? 7.041 0.321 19.055 1.00 64.88 108 ILE A C 1
ATOM 928 O O . ILE A 1 108 ? 6.888 0.467 20.262 1.00 64.88 108 ILE A O 1
ATOM 932 N N . GLU A 1 109 ? 7.562 -0.792 18.530 1.00 59.09 109 GLU A N 1
ATOM 933 C CA . GLU A 1 109 ? 7.921 -1.971 19.334 1.00 59.09 109 GLU A CA 1
ATOM 934 C C . GLU A 1 109 ? 8.929 -1.622 20.442 1.00 59.09 109 GLU A C 1
ATOM 936 O O . GLU A 1 109 ? 8.757 -2.011 21.602 1.00 59.09 109 GLU A O 1
ATOM 941 N N . ASN A 1 110 ? 9.944 -0.819 20.117 1.00 61.50 110 ASN A N 1
ATOM 942 C CA . ASN A 1 110 ? 10.948 -0.372 21.080 1.00 61.50 110 ASN A CA 1
ATOM 943 C C . ASN A 1 110 ? 10.372 0.576 22.145 1.00 61.50 110 ASN A C 1
ATOM 945 O O . ASN A 1 110 ? 10.746 0.464 23.312 1.00 61.50 110 ASN A O 1
ATOM 949 N N . SER A 1 111 ? 9.445 1.469 21.784 1.00 57.75 111 SER A N 1
ATOM 950 C CA . SER A 1 111 ? 8.818 2.393 22.746 1.00 57.75 111 SER A CA 1
ATOM 951 C C . SER A 1 111 ? 7.822 1.695 23.685 1.00 57.75 111 SER A C 1
ATOM 953 O O . SER A 1 111 ? 7.755 2.020 24.877 1.00 57.75 111 SER A O 1
ATOM 955 N N . SER A 1 112 ? 7.124 0.660 23.206 1.00 54.25 112 SER A N 1
ATOM 956 C CA . SER A 1 112 ? 6.304 -0.218 24.053 1.00 54.25 112 SER A CA 1
ATOM 957 C C . SER A 1 112 ? 7.127 -1.085 25.014 1.00 54.25 112 SER A C 1
ATOM 959 O O . SER A 1 112 ? 6.659 -1.392 26.105 1.00 54.25 112 SER A O 1
ATOM 961 N N . ASN A 1 113 ? 8.368 -1.436 24.665 1.00 50.06 113 ASN A N 1
ATOM 962 C CA . ASN A 1 113 ? 9.244 -2.215 25.548 1.00 50.06 113 ASN A CA 1
ATOM 963 C C . ASN A 1 113 ? 9.949 -1.353 26.608 1.00 50.06 113 ASN A C 1
ATOM 965 O O . ASN A 1 113 ? 10.236 -1.843 27.697 1.00 50.06 113 ASN A O 1
ATOM 969 N N . SER A 1 114 ? 10.183 -0.063 26.343 1.00 48.00 114 SER A N 1
ATOM 970 C CA . SER A 1 114 ? 10.769 0.862 27.328 1.00 48.00 114 SER A CA 1
ATOM 971 C C . SER A 1 114 ? 9.819 1.285 28.456 1.00 48.00 114 SER A C 1
ATOM 973 O O . SER A 1 114 ? 10.262 1.881 29.431 1.00 48.00 114 SER A O 1
ATOM 975 N N . SER A 1 115 ? 8.521 0.988 28.346 1.00 47.31 115 SER A N 1
ATOM 976 C CA . SER A 1 115 ? 7.507 1.315 29.363 1.00 47.31 115 SER A CA 1
ATOM 977 C C . SER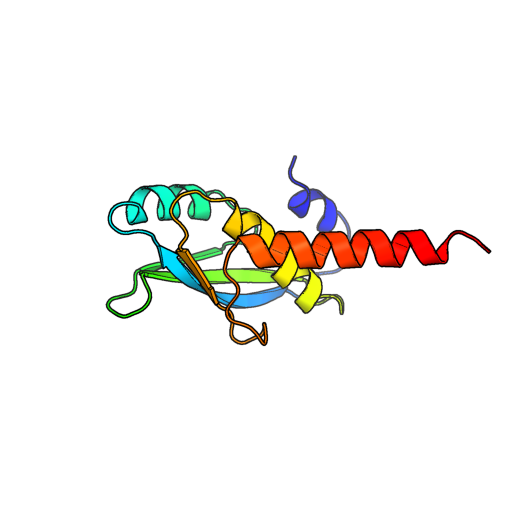 A 1 115 ? 7.222 0.170 30.350 1.00 47.31 115 SER A C 1
ATOM 979 O O . SER A 1 115 ? 6.400 0.336 31.245 1.00 47.31 115 SER A O 1
ATOM 981 N N . ILE A 1 116 ? 7.912 -0.974 30.222 1.00 43.91 116 ILE A N 1
ATOM 982 C CA . ILE A 1 116 ? 7.716 -2.175 31.065 1.00 43.91 116 ILE A CA 1
ATOM 983 C C . ILE A 1 116 ? 8.838 -2.355 32.111 1.00 43.91 116 ILE A C 1
ATOM 985 O O . ILE A 1 116 ? 8.755 -3.220 32.977 1.00 43.91 116 ILE A O 1
ATOM 989 N N . SER A 1 117 ? 9.866 -1.506 32.106 1.00 40.50 117 SER A N 1
ATOM 990 C CA . SER A 1 117 ? 10.915 -1.492 33.133 1.00 40.50 117 SER A CA 1
ATOM 991 C C . SER A 1 117 ? 10.774 -0.273 34.051 1.00 40.50 117 SER A C 1
ATOM 993 O O . SER A 1 117 ? 11.485 0.719 33.877 1.00 40.50 117 SER A O 1
ATOM 995 N N . GLN A 1 118 ? 9.848 -0.352 35.009 1.00 33.78 118 GLN A N 1
ATOM 996 C CA . GLN A 1 118 ? 9.861 0.416 36.260 1.00 33.78 118 GLN A CA 1
ATOM 997 C C . GLN A 1 118 ? 9.596 -0.526 37.429 1.00 33.78 118 GLN A C 1
ATOM 999 O O . GLN A 1 118 ? 8.701 -1.390 37.285 1.00 33.78 118 GLN A O 1
#

Secondary structure (DSSP, 8-state):
--HHHHHTSS-S---EEEEEEEEEEPTT-HHHHHHHHHTSTTEEEEEE-SSS-SEEEEEEEE-SS-HHHHHHHHHHHHTTSTTEEEEE-TTSSS-B-HHHHHHHHHHHHHHHHTTS--

Sequence (118 aa):
MSLFSKLFKGKKRLKIKAFPILIKTIPHSEWYVWHEITMMDGVYNIYPLLGEWDFILMVNIPLDGYERYHLYYFCYWLGKIKGISYIYSLDLPELLPPQKFAKFFREIENSSNSSISQ

Radius of gyration: 15.36 Å; Cα contacts (8 Å, |Δi|>4): 161; chains: 1; bounding box: 32×31×53 Å

Solvent-accessible surface area (backbone atoms only — not comparable to full-atom values): 6948 Å² total; per-residue (Å²): 135,57,74,67,65,61,77,65,69,85,66,76,87,71,51,67,44,79,43,63,32,42,31,28,54,37,89,96,23,58,69,61,40,51,57,57,50,76,71,39,88,47,55,78,46,78,42,82,48,90,68,95,42,46,32,40,35,34,29,58,39,60,67,76,89,48,41,68,58,53,49,50,53,50,51,36,59,56,40,67,45,72,40,61,54,38,42,37,33,89,91,44,98,56,82,41,44,42,72,54,42,59,53,53,53,50,52,51,54,53,56,64,58,66,72,70,77,124

Mean predicted aligned error: 9.37 Å